Protein AF-A0A966FQU7-F1 (afdb_monomer_lite)

Radius of gyration: 11.83 Å; chains: 1; bounding box: 22×20×35 Å

Secondary structure (DSSP, 8-state):
------SEEEEE--SSSS--HHHHHHHHHHH--SEEEEESS--TT--

Foldseek 3Di:
DDPAQAQEAEAEAAVPPHDHPVVRVVVCVVHVYNYYHYDNHDDPPDD

pLDDT: mean 91.26, std 8.13, range [59.47, 97.56]

Structure (mmCIF, N/CA/C/O backbone):
data_AF-A0A966FQU7-F1
#
_entry.id   AF-A0A966FQU7-F1
#
loop_
_atom_site.group_PDB
_atom_site.id
_atom_site.type_symbol
_atom_site.label_atom_id
_atom_site.label_alt_id
_atom_site.label_comp_id
_atom_site.label_asym_id
_atom_site.label_entity_id
_atom_site.label_seq_id
_atom_site.pdbx_PDB_ins_code
_atom_site.Cartn_x
_atom_site.Cartn_y
_atom_site.Cartn_z
_atom_site.occupancy
_atom_site.B_iso_or_equiv
_atom_site.auth_seq_id
_atom_site.auth_comp_id
_atom_site.auth_asym_id
_atom_site.auth_atom_id
_atom_site.pdbx_PDB_model_num
ATOM 1 N N . LYS A 1 1 ? -1.810 16.585 14.513 1.00 59.47 1 LYS A N 1
ATOM 2 C CA . LYS A 1 1 ? -3.135 15.998 14.207 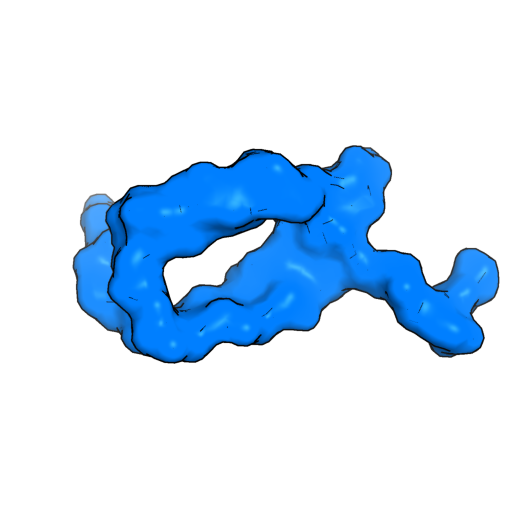1.00 59.47 1 LYS A CA 1
ATOM 3 C C . LYS A 1 1 ? -2.845 14.581 13.746 1.00 59.47 1 LYS A C 1
ATOM 5 O O . LYS A 1 1 ? -2.216 14.443 12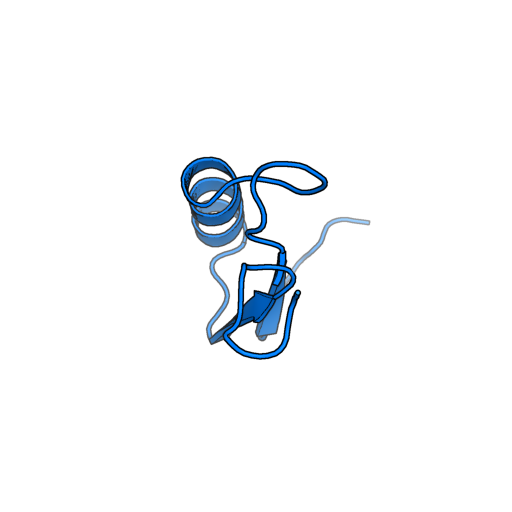.707 1.00 59.47 1 LYS A O 1
ATOM 10 N N . GLU A 1 2 ? -3.124 13.580 14.573 1.00 73.25 2 GLU A N 1
ATOM 11 C CA . GLU A 1 2 ? -2.859 12.181 14.216 1.00 73.25 2 GLU A CA 1
ATOM 12 C C . GLU A 1 2 ? -3.943 11.663 13.271 1.00 73.25 2 GLU A C 1
ATOM 14 O O . GLU A 1 2 ? -5.100 12.089 13.347 1.00 73.25 2 GLU A O 1
ATOM 19 N N . LEU A 1 3 ? -3.552 10.762 12.370 1.00 76.00 3 LEU A N 1
ATOM 20 C CA . LEU A 1 3 ? -4.468 10.002 11.525 1.00 76.00 3 LEU A CA 1
ATOM 21 C C . LEU A 1 3 ? -5.193 8.982 12.413 1.00 76.00 3 LEU A C 1
ATOM 23 O O . LEU A 1 3 ? -4.728 7.864 12.592 1.00 76.00 3 LEU A O 1
ATOM 27 N N . SER A 1 4 ? -6.301 9.402 13.015 1.00 73.81 4 SER A N 1
ATOM 28 C CA . SER A 1 4 ? -7.215 8.541 13.772 1.00 73.81 4 SER A CA 1
ATOM 29 C C . SER A 1 4 ? -8.376 8.114 12.868 1.00 73.81 4 SER A C 1
ATOM 31 O O . SER A 1 4 ? -8.817 8.894 12.024 1.00 73.81 4 SER A O 1
ATOM 33 N N . ASP A 1 5 ? -8.835 6.867 13.022 1.00 85.56 5 ASP A N 1
ATOM 34 C CA . ASP A 1 5 ? -9.989 6.275 12.322 1.00 85.56 5 ASP A CA 1
ATOM 35 C C . ASP A 1 5 ? -9.927 6.284 10.784 1.00 85.56 5 ASP A C 1
ATOM 37 O O . ASP A 1 5 ? -10.887 6.624 10.084 1.00 85.56 5 ASP A O 1
ATOM 41 N N . VAL A 1 6 ? -8.800 5.844 10.217 1.00 90.69 6 VAL A N 1
ATOM 42 C CA . VAL A 1 6 ? -8.706 5.622 8.768 1.00 90.69 6 VAL A CA 1
ATOM 43 C C . VAL A 1 6 ? -9.541 4.400 8.384 1.00 90.69 6 VAL A C 1
ATOM 45 O O . VAL A 1 6 ? -9.097 3.267 8.501 1.00 90.69 6 VAL A O 1
ATOM 48 N N . ASN A 1 7 ? -10.762 4.615 7.893 1.00 94.31 7 ASN A N 1
ATOM 49 C CA . ASN A 1 7 ? -11.631 3.517 7.455 1.00 94.31 7 ASN A CA 1
ATOM 50 C C . ASN A 1 7 ? -11.196 2.941 6.092 1.00 94.31 7 ASN A C 1
ATOM 52 O O . ASN A 1 7 ? -11.207 1.726 5.891 1.00 94.31 7 ASN A O 1
ATOM 56 N N . ILE A 1 8 ? -10.781 3.825 5.176 1.00 96.19 8 ILE A N 1
ATOM 57 C CA . ILE A 1 8 ? -10.334 3.496 3.818 1.00 96.19 8 ILE A CA 1
ATOM 58 C C . ILE A 1 8 ? -8.947 4.096 3.599 1.00 96.19 8 ILE A C 1
ATOM 60 O O . ILE A 1 8 ? -8.766 5.308 3.722 1.00 96.19 8 ILE A O 1
ATOM 64 N N . LEU A 1 9 ? -7.985 3.251 3.239 1.00 96.31 9 LEU A N 1
ATOM 65 C CA . LEU A 1 9 ? -6.608 3.639 2.963 1.00 96.31 9 LEU A CA 1
ATOM 66 C C . LEU A 1 9 ? -6.289 3.445 1.478 1.00 96.31 9 LEU A C 1
ATOM 68 O O . LEU A 1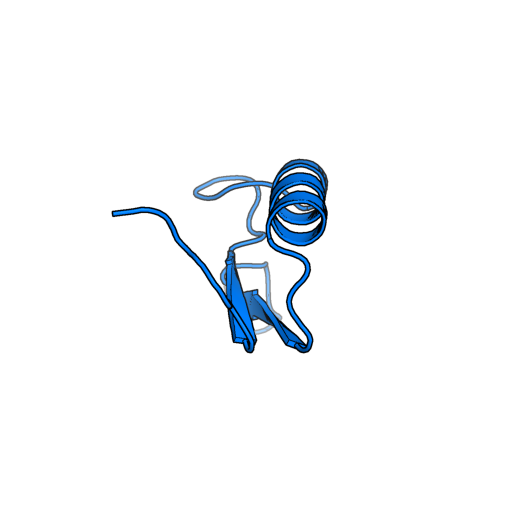 9 ? -6.342 2.329 0.967 1.00 96.31 9 LEU A O 1
ATOM 72 N N . LEU A 1 10 ? -5.920 4.527 0.793 1.00 96.94 10 LEU A N 1
ATOM 73 C CA . LEU A 1 10 ? -5.345 4.477 -0.550 1.00 96.94 10 LEU A CA 1
ATOM 74 C C . LEU A 1 10 ? -3.826 4.533 -0.412 1.00 96.94 10 LEU A C 1
ATOM 76 O O . LEU A 1 10 ? -3.306 5.500 0.147 1.00 96.94 10 LEU A O 1
ATOM 80 N N . ILE A 1 11 ? -3.117 3.511 -0.891 1.00 96.31 11 ILE A N 1
ATOM 81 C CA . ILE A 1 11 ? -1.680 3.372 -0.628 1.00 96.31 11 ILE A CA 1
ATOM 82 C C . ILE A 1 11 ? -0.890 3.030 -1.895 1.00 96.31 11 ILE A C 1
ATOM 84 O O . ILE A 1 11 ? -1.234 2.075 -2.596 1.00 96.31 11 ILE A O 1
ATOM 88 N N . PRO A 1 12 ? 0.150 3.805 -2.253 1.00 96.38 12 PRO A N 1
ATOM 89 C CA . PRO A 1 12 ? 0.967 3.493 -3.414 1.00 96.38 12 PRO A CA 1
ATOM 90 C C . PRO A 1 12 ? 1.910 2.317 -3.136 1.00 96.38 12 PRO A C 1
ATOM 92 O O . PRO A 1 12 ? 2.450 2.213 -2.043 1.00 96.38 12 PRO A O 1
ATOM 95 N N . VAL A 1 13 ? 2.118 1.449 -4.128 1.00 96.12 13 VAL A N 1
ATOM 96 C CA . VAL A 1 13 ? 2.915 0.207 -4.011 1.00 96.12 13 VAL A CA 1
ATOM 97 C C . VAL A 1 13 ? 3.813 -0.019 -5.242 1.00 96.12 13 VAL A C 1
ATOM 99 O O . VAL A 1 13 ? 3.916 -1.119 -5.781 1.00 96.12 13 VAL A O 1
ATOM 102 N N . GLY A 1 14 ? 4.418 1.056 -5.749 1.00 91.75 14 GLY A N 1
ATOM 103 C CA . GLY A 1 14 ? 5.225 1.082 -6.974 1.00 91.75 14 GLY A CA 1
ATOM 104 C C . GLY A 1 14 ? 6.724 0.793 -6.838 1.00 91.75 14 GLY A C 1
ATOM 105 O O . GLY A 1 14 ? 7.377 0.661 -7.873 1.00 91.75 14 GLY A O 1
ATOM 106 N N . SER A 1 15 ? 7.276 0.719 -5.620 1.00 89.31 15 SER A N 1
ATOM 107 C CA . SER A 1 15 ? 8.692 0.446 -5.263 1.00 89.31 15 SER A CA 1
ATOM 108 C C . SER A 1 15 ? 9.797 1.358 -5.832 1.00 89.31 15 SER A C 1
ATOM 110 O O . SER A 1 15 ? 10.855 1.458 -5.223 1.00 89.31 15 SER A O 1
ATOM 112 N N . VAL A 1 16 ? 9.620 1.991 -6.996 1.00 87.81 16 VAL A N 1
ATOM 113 C CA . VAL A 1 16 ? 10.656 2.821 -7.649 1.00 87.81 16 VAL A CA 1
ATOM 114 C C . VAL A 1 16 ? 10.514 4.290 -7.260 1.00 87.81 16 VAL A C 1
ATOM 116 O O . VAL A 1 16 ? 11.483 4.942 -6.891 1.00 87.81 16 VAL A O 1
ATOM 119 N N . PHE A 1 17 ? 9.290 4.812 -7.355 1.00 88.44 17 PHE A N 1
ATOM 120 C CA . PHE A 1 17 ? 8.963 6.218 -7.081 1.00 88.44 17 PHE A CA 1
ATOM 121 C C . PHE A 1 17 ? 8.101 6.391 -5.830 1.00 88.44 17 PHE A C 1
ATOM 123 O O . PHE A 1 17 ? 7.814 7.508 -5.410 1.00 88.44 17 PHE A O 1
ATOM 130 N N . THR A 1 18 ? 7.640 5.280 -5.267 1.00 92.88 18 THR A N 1
ATOM 131 C CA . THR A 1 18 ? 6.790 5.232 -4.083 1.00 92.88 18 THR A CA 1
ATOM 132 C C . THR A 1 18 ? 7.248 4.082 -3.204 1.00 92.88 18 THR A C 1
ATOM 134 O O . THR A 1 18 ? 8.032 3.246 -3.652 1.00 92.88 18 THR A O 1
ATOM 137 N N . ILE A 1 19 ? 6.680 3.997 -2.004 1.00 94.38 19 ILE A N 1
ATOM 138 C CA . ILE A 1 19 ? 6.920 2.878 -1.096 1.00 94.38 19 ILE A CA 1
ATOM 139 C C . ILE A 1 19 ? 6.630 1.527 -1.757 1.00 94.38 19 ILE A C 1
ATOM 141 O O . ILE A 1 19 ? 5.818 1.414 -2.693 1.00 94.38 19 ILE A O 1
ATOM 145 N N . GLY A 1 20 ? 7.355 0.521 -1.284 1.00 93.56 20 GLY A N 1
ATOM 146 C CA . GLY A 1 20 ? 7.204 -0.860 -1.721 1.00 93.56 20 GLY A CA 1
ATOM 147 C C . GLY A 1 20 ? 6.055 -1.589 -1.013 1.00 93.56 20 GLY A C 1
ATOM 148 O O . GLY A 1 20 ? 5.453 -1.056 -0.081 1.00 93.56 20 GLY A O 1
ATOM 149 N N . PRO A 1 21 ? 5.751 -2.834 -1.420 1.00 94.38 21 PRO A N 1
ATOM 150 C CA . PRO A 1 21 ? 4.722 -3.653 -0.780 1.00 94.38 21 PRO A CA 1
ATOM 151 C C . PRO A 1 21 ? 4.966 -3.915 0.713 1.00 94.38 21 PRO A C 1
ATOM 153 O O . PRO A 1 21 ? 4.010 -3.902 1.482 1.00 94.38 21 PRO A O 1
ATOM 156 N N . GLU A 1 22 ? 6.219 -4.138 1.125 1.00 96.19 22 GLU A N 1
ATOM 157 C CA . GLU A 1 22 ? 6.569 -4.410 2.529 1.00 96.19 22 GLU A CA 1
ATOM 158 C C . GLU A 1 22 ? 6.335 -3.176 3.409 1.00 96.19 22 GLU A C 1
ATOM 160 O O . GLU A 1 22 ? 5.578 -3.237 4.374 1.00 96.19 22 GLU A O 1
ATOM 165 N N . GLU A 1 23 ? 6.873 -2.025 3.006 1.00 96.00 23 GLU A N 1
ATOM 166 C CA . GLU A 1 23 ? 6.651 -0.741 3.685 1.00 96.00 23 GLU A CA 1
ATOM 167 C C . GLU A 1 23 ? 5.160 -0.365 3.717 1.00 96.00 23 GLU A C 1
ATOM 169 O O . GLU A 1 23 ? 4.634 0.086 4.735 1.00 96.00 23 GLU A O 1
ATOM 174 N N . ALA A 1 24 ? 4.433 -0.592 2.617 1.00 96.69 24 ALA A N 1
ATOM 175 C CA . ALA A 1 24 ? 2.995 -0.353 2.569 1.00 96.69 24 ALA A CA 1
ATOM 176 C C . ALA A 1 24 ? 2.225 -1.253 3.549 1.00 96.69 24 ALA A C 1
ATOM 178 O O . ALA A 1 24 ? 1.260 -0.805 4.174 1.00 96.69 24 ALA A O 1
ATOM 179 N N . TRP A 1 25 ? 2.657 -2.503 3.721 1.00 96.50 25 TRP A N 1
ATOM 180 C CA . TRP A 1 25 ? 2.063 -3.425 4.685 1.00 96.50 25 TRP A CA 1
ATOM 181 C C . TRP A 1 25 ? 2.282 -2.972 6.131 1.00 96.50 25 TRP A C 1
ATOM 183 O O . TRP A 1 25 ? 1.359 -3.048 6.946 1.00 96.50 25 TRP A O 1
ATOM 193 N N . GLU A 1 26 ? 3.458 -2.434 6.450 1.00 97.00 26 GLU A N 1
ATOM 194 C CA . GLU A 1 26 ? 3.726 -1.854 7.769 1.00 97.00 26 GLU A CA 1
ATOM 195 C C . GLU A 1 26 ? 2.774 -0.694 8.080 1.00 97.00 26 GLU A C 1
ATOM 197 O O . GLU A 1 26 ? 2.206 -0.638 9.174 1.00 97.00 26 GLU A O 1
ATOM 202 N N . VAL A 1 27 ? 2.522 0.185 7.104 1.00 94.81 27 VAL A N 1
ATOM 203 C CA . VAL A 1 27 ? 1.574 1.304 7.243 1.00 94.81 27 VAL A CA 1
ATOM 204 C C . VAL A 1 27 ? 0.141 0.802 7.446 1.00 94.81 27 VAL A C 1
ATOM 206 O O . VAL A 1 27 ? -0.564 1.285 8.334 1.00 94.81 27 VAL A O 1
ATOM 209 N N . VAL A 1 28 ? -0.293 -0.203 6.677 1.00 95.31 28 VAL A N 1
ATOM 210 C CA . VAL A 1 28 ? -1.605 -0.852 6.865 1.00 95.31 28 VAL A CA 1
ATOM 211 C C . VAL A 1 28 ? -1.720 -1.433 8.276 1.00 95.31 28 VAL A C 1
ATOM 213 O O . VAL A 1 28 ? -2.752 -1.280 8.931 1.00 95.31 28 VAL A O 1
ATOM 216 N N . ASN A 1 29 ? -0.659 -2.066 8.776 1.00 95.38 29 ASN A N 1
ATOM 217 C CA . ASN A 1 29 ? -0.655 -2.675 10.099 1.00 95.38 29 ASN A CA 1
ATOM 218 C C . ASN A 1 29 ? -0.703 -1.640 11.236 1.00 95.38 29 ASN A C 1
ATOM 220 O O . ASN A 1 29 ? -1.295 -1.928 12.276 1.00 95.38 29 ASN A O 1
ATOM 224 N N . GLN A 1 30 ? -0.123 -0.454 11.036 1.00 93.88 30 GLN A N 1
ATOM 225 C CA . GLN A 1 30 ? -0.181 0.659 11.988 1.00 93.88 30 GLN A CA 1
ATOM 226 C C . GLN A 1 30 ? -1.560 1.329 12.010 1.00 93.88 30 GLN A C 1
ATOM 228 O O . GLN A 1 30 ? -2.081 1.623 13.082 1.00 93.88 30 GLN A O 1
ATOM 233 N N . LEU A 1 31 ? -2.162 1.549 10.837 1.00 93.50 31 LEU A N 1
ATOM 234 C CA . LEU A 1 31 ? -3.418 2.298 10.711 1.00 93.50 31 LEU A CA 1
ATOM 235 C C . LEU A 1 31 ? -4.677 1.433 10.868 1.00 93.50 31 LEU A C 1
ATOM 237 O O . LEU A 1 31 ? -5.754 1.983 11.077 1.00 93.50 31 LEU A O 1
ATOM 241 N N . LYS A 1 32 ? -4.552 0.103 10.753 1.00 94.69 32 LYS A N 1
ATOM 242 C CA . LYS A 1 32 ? -5.648 -0.882 10.853 1.00 94.69 32 LYS A CA 1
ATOM 243 C C . LYS A 1 32 ? -6.932 -0.472 10.095 1.00 94.69 32 LYS A C 1
ATOM 245 O O . LYS A 1 32 ? -8.014 -0.501 10.682 1.00 94.69 32 LYS A O 1
ATOM 250 N N . PRO A 1 33 ? -6.847 -0.105 8.803 1.00 95.69 33 PRO A N 1
ATOM 251 C CA . PRO A 1 33 ? -8.026 0.277 8.038 1.00 95.69 33 PRO A CA 1
ATOM 252 C C . PRO A 1 33 ? -8.920 -0.927 7.730 1.00 95.69 33 PRO A C 1
ATOM 254 O O . PRO A 1 33 ? -8.451 -2.062 7.647 1.00 95.69 33 PRO A O 1
ATOM 257 N N . ASN A 1 34 ? -10.204 -0.672 7.475 1.00 96.38 34 ASN A N 1
ATOM 258 C CA . ASN A 1 34 ? -11.143 -1.712 7.043 1.00 96.38 34 ASN A CA 1
ATOM 259 C C . ASN A 1 34 ? -10.963 -2.069 5.564 1.00 96.38 34 ASN A C 1
ATOM 261 O O . ASN A 1 34 ? -11.167 -3.215 5.168 1.00 96.38 34 ASN A O 1
ATOM 265 N N . ILE A 1 35 ? -10.606 -1.080 4.738 1.00 97.00 35 ILE A N 1
ATOM 266 C CA . ILE A 1 35 ? -10.439 -1.237 3.292 1.00 97.00 35 ILE A CA 1
ATOM 267 C C . ILE A 1 35 ? -9.101 -0.635 2.870 1.00 97.00 35 ILE A C 1
ATOM 269 O O . ILE A 1 35 ? -8.788 0.506 3.208 1.00 97.00 35 ILE A O 1
ATOM 273 N N . VAL A 1 36 ? -8.337 -1.388 2.077 1.00 97.56 36 VAL A N 1
ATOM 274 C CA . VAL A 1 36 ? -7.066 -0.946 1.490 1.00 97.56 36 VAL A CA 1
ATOM 275 C C . VAL A 1 36 ? -7.166 -1.001 -0.029 1.00 97.56 36 VAL A C 1
ATOM 277 O O . VAL A 1 36 ? -7.502 -2.039 -0.597 1.00 97.5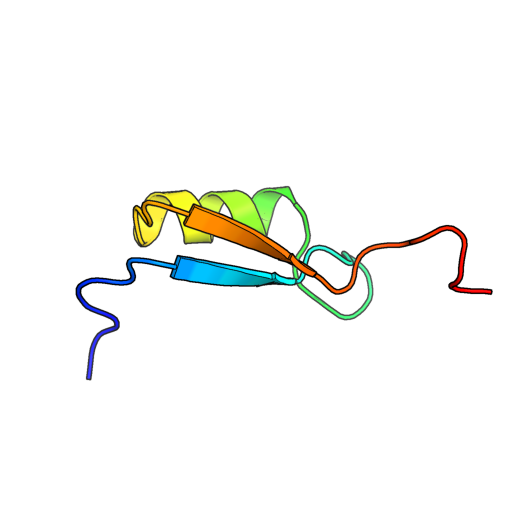6 36 VAL A O 1
ATOM 280 N N . ILE A 1 37 ? -6.856 0.113 -0.689 1.00 97.44 37 ILE A N 1
ATOM 281 C CA . ILE A 1 37 ? -6.840 0.235 -2.147 1.00 97.44 37 ILE A CA 1
ATOM 282 C C . ILE A 1 37 ? -5.398 0.527 -2.587 1.00 97.44 37 ILE A C 1
ATOM 284 O O . ILE A 1 37 ? -4.917 1.648 -2.398 1.00 97.44 37 ILE A O 1
ATOM 288 N N . PRO A 1 38 ? -4.688 -0.455 -3.170 1.00 96.06 38 PRO A N 1
ATOM 289 C CA . PRO A 1 38 ? -3.352 -0.228 -3.697 1.00 96.06 38 PRO A CA 1
ATOM 290 C C . PRO A 1 38 ? -3.399 0.635 -4.964 1.00 96.06 38 PRO A C 1
ATOM 292 O O . PRO A 1 38 ? -4.274 0.475 -5.819 1.00 96.06 38 PRO A O 1
ATOM 295 N N . MET A 1 39 ? -2.417 1.518 -5.118 1.00 95.19 39 MET A N 1
ATOM 296 C CA . MET A 1 39 ? -2.248 2.376 -6.294 1.00 95.19 39 MET A CA 1
ATOM 297 C C . MET A 1 39 ? -0.783 2.446 -6.743 1.00 95.19 39 MET A C 1
ATOM 299 O O . MET A 1 39 ? 0.093 1.841 -6.131 1.00 95.19 39 MET A O 1
ATOM 303 N N . HIS A 1 40 ? -0.509 3.161 -7.839 1.00 94.75 40 HIS A N 1
ATOM 304 C CA . HIS A 1 40 ? 0.845 3.402 -8.366 1.00 94.75 40 HIS A CA 1
ATOM 305 C C . HIS A 1 40 ? 1.727 2.150 -8.578 1.00 94.75 40 HIS A C 1
ATOM 307 O O . HIS A 1 40 ? 2.946 2.257 -8.572 1.00 94.75 40 HIS A O 1
ATOM 313 N N . TYR A 1 41 ? 1.144 0.972 -8.809 1.00 92.69 41 TYR A N 1
ATOM 314 C CA . TYR A 1 41 ? 1.884 -0.226 -9.218 1.00 92.69 41 TYR A CA 1
A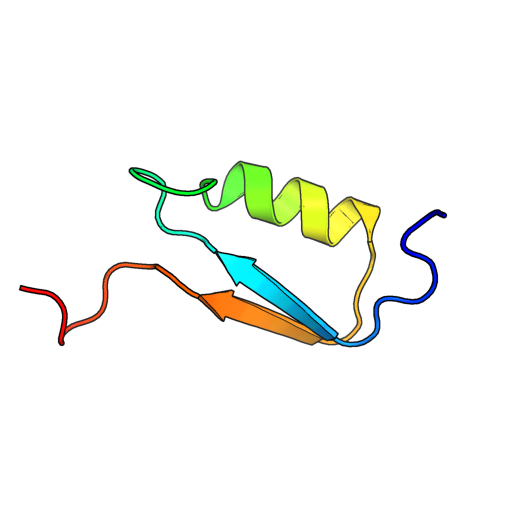TOM 315 C C . TYR A 1 41 ? 1.909 -0.383 -10.741 1.00 92.69 41 TYR A C 1
ATOM 317 O O . TYR A 1 41 ? 1.148 0.257 -11.471 1.00 92.69 41 TYR A O 1
ATOM 325 N N . LYS A 1 42 ? 2.774 -1.277 -11.233 1.00 90.38 42 LYS A N 1
ATOM 326 C CA . LYS A 1 42 ? 2.842 -1.611 -12.656 1.00 90.38 42 LYS A CA 1
ATOM 327 C C . LYS A 1 42 ? 1.537 -2.267 -13.110 1.00 90.38 42 LYS A C 1
ATOM 329 O O . LYS A 1 42 ? 1.180 -3.350 -12.658 1.00 90.38 42 LYS A O 1
ATOM 334 N N . THR A 1 43 ? 0.853 -1.630 -14.051 1.00 91.12 43 THR A N 1
ATOM 335 C CA . THR A 1 43 ? -0.339 -2.176 -14.706 1.00 91.12 43 THR A CA 1
ATOM 336 C C . THR A 1 43 ? -0.034 -2.462 -16.171 1.00 91.12 43 THR A C 1
ATOM 338 O O . THR A 1 43 ? 0.922 -1.930 -16.729 1.00 91.12 43 THR A O 1
ATOM 341 N N . LYS A 1 44 ? -0.885 -3.255 -16.832 1.00 91.44 44 LYS A N 1
ATOM 342 C CA . LYS A 1 44 ? -0.779 -3.540 -18.275 1.00 91.44 44 LYS A CA 1
ATOM 343 C C . LYS A 1 44 ? -0.910 -2.307 -19.185 1.00 91.44 44 LYS A C 1
ATOM 345 O O . LYS A 1 44 ? -0.666 -2.412 -20.379 1.00 91.44 44 LYS A O 1
ATOM 350 N N . TYR A 1 45 ? -1.343 -1.172 -18.637 1.00 88.94 45 TYR A N 1
ATOM 351 C CA . TYR A 1 45 ? -1.532 0.081 -19.369 1.00 88.94 45 TYR A CA 1
ATOM 352 C C . TYR A 1 45 ? -0.351 1.046 -19.212 1.00 88.94 45 TYR A C 1
ATOM 354 O O . TYR A 1 45 ? -0.292 2.055 -19.911 1.00 88.94 45 TYR A O 1
ATOM 362 N N . LEU A 1 46 ? 0.578 0.750 -18.300 1.00 81.12 46 LEU A N 1
ATOM 363 C CA . LEU A 1 46 ? 1.820 1.494 -18.150 1.00 81.12 46 LEU A CA 1
ATOM 364 C C . LEU A 1 46 ? 2.846 0.902 -19.123 1.00 81.12 46 LEU A C 1
ATOM 366 O O . LEU A 1 46 ? 3.083 -0.307 -19.103 1.00 81.12 46 LEU A O 1
ATOM 370 N N . ARG A 1 47 ? 3.369 1.757 -20.010 1.00 69.81 47 ARG A N 1
ATOM 371 C CA . ARG A 1 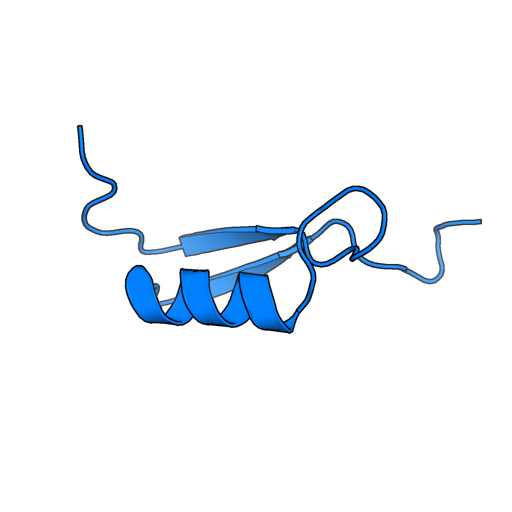47 ? 4.404 1.406 -20.995 1.00 69.81 47 ARG A CA 1
ATOM 372 C C . ARG A 1 47 ? 5.715 1.028 -20.318 1.00 69.81 47 ARG A C 1
ATOM 374 O O . ARG A 1 47 ? 6.052 1.670 -19.300 1.00 69.81 47 ARG A O 1
#

Sequence (47 aa):
KELSDVNILLIPVGSVFTIGPEEAWEVVNQLKPNIVIPMHYKTKYLR